Protein AF-A0A223HWJ2-F1 (afdb_monomer_lite)

Foldseek 3Di:
DDPVVVVVVVVVVVVVVVVVVVVVVVVVVVVVVVVVVCVVVVHQWDDDPPDIDGHDDPPPPPDPVVVVCVVPVVVVD

Secondary structure (DSSP, 8-state):
--HHHHHHHHHHHHHHHHHHHHHHHHHHHHHHHHHHHHHHHT-SEEEETTEEEE----------HHHHHHHTGGGG-

Organism: Thermoanaerobacterium thermosaccharolyticum (NCBI:txid1517)

pLDDT: mean 88.4, std 8.12, range [64.06, 97.69]

Radius of gyration: 23.73 Å; chains: 1; bounding box: 51×49×46 Å

Structure (mmCIF, N/CA/C/O backbone):
data_AF-A0A223HWJ2-F1
#
_entry.id   AF-A0A223HWJ2-F1
#
loop_
_atom_site.group_PDB
_atom_site.id
_atom_site.type_symbol
_atom_site.label_atom_id
_atom_site.label_alt_id
_atom_site.label_comp_id
_atom_site.label_asym_id
_atom_site.label_entity_id
_atom_site.label_seq_id
_atom_site.pdbx_PDB_ins_code
_atom_site.Cartn_x
_atom_site.Cartn_y
_atom_site.Cartn_z
_atom_site.occupancy
_atom_site.B_iso_or_equiv
_atom_site.auth_seq_id
_atom_site.auth_comp_id
_atom_site.auth_asym_id
_atom_site.auth_atom_id
_atom_site.pdbx_PDB_model_num
ATOM 1 N N . MET A 1 1 ? -26.767 16.224 12.705 1.00 64.25 1 MET A N 1
ATOM 2 C CA . MET A 1 1 ? -25.959 15.296 13.512 1.00 64.25 1 MET A CA 1
ATOM 3 C C . MET A 1 1 ? -25.738 15.898 14.881 1.00 64.25 1 MET A C 1
ATOM 5 O O . MET A 1 1 ? -25.323 17.050 14.952 1.00 64.25 1 MET A O 1
ATOM 9 N N . SER A 1 2 ? -26.051 15.163 15.942 1.00 87.81 2 SER A N 1
ATOM 10 C CA . SER A 1 2 ? -25.742 15.587 17.312 1.00 87.81 2 SER A CA 1
ATOM 11 C C . SER A 1 2 ? -24.280 15.289 17.670 1.00 87.81 2 SER A C 1
ATOM 13 O O . SER A 1 2 ? -23.620 14.475 17.021 1.00 87.81 2 SER A O 1
ATOM 15 N N . THR A 1 3 ? -23.761 15.914 18.729 1.00 90.81 3 THR A N 1
ATOM 16 C CA . THR A 1 3 ? -22.404 15.646 19.238 1.00 90.81 3 THR A CA 1
ATOM 17 C C . THR A 1 3 ? -22.199 14.165 19.579 1.00 90.81 3 THR A C 1
ATOM 19 O O . THR A 1 3 ? -21.130 13.618 19.330 1.00 90.81 3 THR A O 1
ATOM 22 N N . ASN A 1 4 ? -23.238 13.484 20.070 1.00 91.50 4 ASN A N 1
ATOM 23 C CA . ASN A 1 4 ? -23.183 12.056 20.391 1.00 91.50 4 ASN A CA 1
ATOM 24 C C . ASN A 1 4 ? -23.066 11.183 19.132 1.00 91.50 4 ASN A C 1
ATOM 26 O O . ASN A 1 4 ? -22.293 10.226 19.110 1.00 91.50 4 ASN A O 1
ATOM 30 N N . GLU A 1 5 ? -23.776 11.542 18.061 1.00 90.75 5 GLU A N 1
ATOM 31 C CA . GLU A 1 5 ? -23.662 10.866 16.762 1.00 90.75 5 GLU A CA 1
ATOM 32 C C . GLU A 1 5 ? -22.279 11.084 16.136 1.00 90.75 5 GLU A C 1
ATOM 34 O O . GLU A 1 5 ? -21.705 10.150 15.580 1.00 90.75 5 GLU A O 1
ATOM 39 N N . LEU A 1 6 ? -21.706 12.286 16.277 1.00 95.94 6 LEU A N 1
ATOM 40 C CA . LEU A 1 6 ? -20.328 12.570 15.861 1.00 95.94 6 LEU A CA 1
ATOM 41 C C . LEU A 1 6 ? -19.322 11.680 16.595 1.00 95.94 6 LEU A C 1
ATOM 43 O O . LEU A 1 6 ? -18.462 11.081 15.956 1.00 95.94 6 LEU A O 1
ATOM 47 N N . VAL A 1 7 ? -19.444 11.555 17.918 1.00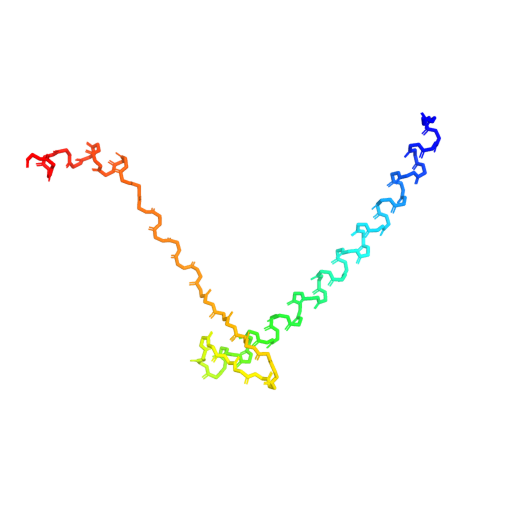 94.38 7 VAL A N 1
ATOM 48 C CA . VAL A 1 7 ? -18.550 10.703 18.718 1.00 94.38 7 VAL A CA 1
ATOM 49 C C . VAL A 1 7 ? -18.659 9.237 18.295 1.00 94.38 7 VAL A C 1
ATOM 51 O O . VAL A 1 7 ? -17.634 8.575 18.141 1.00 94.38 7 VAL A O 1
ATOM 54 N N . SER A 1 8 ? -19.874 8.735 18.055 1.00 95.06 8 SER A N 1
ATOM 55 C CA . SER A 1 8 ? -20.083 7.373 17.548 1.00 95.06 8 SER A CA 1
ATOM 56 C C . SER A 1 8 ? -19.425 7.166 16.181 1.00 95.06 8 SER A C 1
ATOM 58 O O . SER A 1 8 ? -18.690 6.196 16.007 1.00 95.06 8 SER A O 1
ATOM 60 N N . LYS A 1 9 ? -19.609 8.103 15.243 1.00 95.31 9 LYS A N 1
ATOM 61 C CA . LYS A 1 9 ? -19.026 8.018 13.896 1.00 95.31 9 LYS A CA 1
ATOM 62 C C . LYS A 1 9 ? -17.503 8.108 13.891 1.00 95.31 9 LYS A C 1
ATOM 64 O O . LYS A 1 9 ? -16.856 7.423 13.107 1.00 95.31 9 LYS A O 1
ATOM 69 N N . VAL A 1 10 ? -16.915 8.916 14.772 1.00 96.31 10 VAL A N 1
ATOM 70 C CA . VAL A 1 10 ? -15.452 9.010 14.906 1.00 96.31 10 VAL A CA 1
ATOM 71 C C . VAL A 1 10 ? -14.856 7.707 15.441 1.00 96.31 10 VAL A C 1
ATOM 73 O O . VAL A 1 10 ? -13.788 7.307 14.983 1.00 96.31 10 VAL A O 1
ATOM 76 N N . ARG A 1 11 ? -15.531 7.026 16.375 1.00 95.69 11 ARG A N 1
ATOM 77 C CA . ARG A 1 11 ? -15.082 5.716 16.879 1.00 95.69 11 ARG A CA 1
ATOM 78 C C . ARG A 1 11 ? -15.122 4.650 15.790 1.00 95.69 11 ARG A C 1
ATOM 80 O O . ARG A 1 11 ? -14.106 4.013 15.549 1.00 95.69 11 ARG A O 1
ATOM 87 N N . GLU A 1 12 ? -16.244 4.551 15.083 1.00 96.38 12 GLU A N 1
ATOM 88 C CA . GLU A 1 12 ? -16.408 3.641 13.942 1.00 96.38 12 GLU A CA 1
ATOM 89 C C . GLU A 1 12 ? -15.329 3.887 12.873 1.00 96.38 12 GLU A C 1
ATOM 91 O O . GLU A 1 12 ? -14.676 2.960 12.403 1.00 96.38 12 GLU A O 1
ATOM 96 N N . LEU A 1 13 ? -15.059 5.156 12.547 1.00 97.06 13 LEU A N 1
ATOM 97 C CA . LEU A 1 13 ? -13.999 5.522 11.608 1.00 97.06 13 LEU A CA 1
ATOM 98 C C . LEU A 1 13 ? -12.614 5.083 12.096 1.00 97.06 13 LEU A C 1
ATOM 100 O O . LEU A 1 13 ? -11.807 4.628 11.290 1.00 97.06 13 LEU A O 1
ATOM 104 N N . LYS A 1 14 ? -12.319 5.218 13.392 1.00 97.06 14 LYS A N 1
ATOM 105 C CA . LYS A 1 14 ? -11.024 4.819 13.960 1.00 97.06 14 LYS A CA 1
ATOM 106 C C . LYS A 1 14 ? -10.822 3.308 13.955 1.00 97.06 14 LYS A C 1
ATOM 108 O O . LYS A 1 14 ? -9.722 2.860 13.651 1.00 97.06 14 LYS A O 1
ATOM 113 N N . GLU A 1 15 ? -11.870 2.542 14.228 1.00 96.75 15 GLU A N 1
ATOM 114 C CA . GLU A 1 15 ? -11.839 1.081 14.124 1.00 96.75 15 GLU A CA 1
ATOM 115 C C . GLU A 1 15 ? -11.594 0.637 12.676 1.00 96.75 15 GLU A C 1
ATOM 117 O O . GLU A 1 15 ? -10.715 -0.183 12.420 1.00 96.75 15 GLU A O 1
ATOM 122 N N . LEU A 1 16 ? -12.298 1.237 11.709 1.00 97.69 16 LEU A N 1
ATOM 123 C CA . LEU A 1 16 ? -12.080 0.968 10.283 1.00 97.69 16 LEU A CA 1
ATOM 124 C C . LEU A 1 16 ? -10.673 1.359 9.821 1.00 97.69 16 LEU A C 1
ATOM 126 O O . LEU A 1 16 ? -10.085 0.657 9.003 1.00 97.69 16 LEU A O 1
ATOM 130 N N . GLN A 1 17 ? -10.120 2.456 10.347 1.00 96.00 17 GLN A N 1
ATOM 131 C CA . GLN A 1 17 ? -8.737 2.849 10.072 1.00 96.00 17 GLN A CA 1
ATOM 132 C C . GLN A 1 17 ? -7.740 1.812 10.590 1.00 96.00 17 GLN A C 1
ATOM 134 O O . GLN A 1 17 ? -6.844 1.440 9.842 1.00 96.00 17 GLN A O 1
ATOM 139 N N . ALA A 1 18 ? -7.920 1.303 11.811 1.00 96.88 18 ALA A N 1
ATOM 140 C CA . ALA A 1 18 ? -7.048 0.264 12.358 1.00 96.88 18 ALA A CA 1
ATOM 141 C C . ALA A 1 18 ? -7.089 -1.017 11.505 1.00 96.88 18 ALA A C 1
ATOM 143 O O . ALA A 1 18 ? -6.045 -1.534 11.118 1.00 96.88 18 ALA A O 1
ATOM 144 N N . MET A 1 19 ? -8.287 -1.466 11.110 1.00 96.69 19 MET A N 1
ATOM 145 C CA . MET A 1 19 ? -8.442 -2.617 10.209 1.00 96.69 19 MET A CA 1
ATOM 146 C C . MET A 1 19 ? -7.787 -2.380 8.838 1.00 96.69 19 MET A C 1
ATOM 148 O O . MET A 1 19 ? -7.181 -3.283 8.265 1.00 96.69 19 MET A O 1
ATOM 152 N N . ALA A 1 20 ? -7.897 -1.163 8.296 1.00 96.31 20 ALA A N 1
ATOM 153 C CA . ALA A 1 20 ? -7.264 -0.809 7.030 1.00 96.31 20 ALA A CA 1
ATOM 154 C C . ALA A 1 20 ? -5.732 -0.783 7.134 1.00 96.31 20 ALA A C 1
ATOM 156 O O . ALA A 1 20 ? -5.059 -1.190 6.190 1.00 96.31 20 ALA A O 1
ATOM 157 N N . GLU A 1 21 ? -5.178 -0.327 8.258 1.00 96.31 21 GLU A N 1
ATOM 158 C CA . GLU A 1 21 ? -3.734 -0.330 8.513 1.00 96.31 21 GLU A CA 1
ATOM 159 C C . GLU A 1 21 ? -3.178 -1.757 8.609 1.00 96.31 21 GLU A C 1
ATOM 161 O O . GLU A 1 21 ? -2.156 -2.049 7.986 1.00 96.31 21 GLU A O 1
ATOM 166 N N . GLU A 1 22 ? -3.872 -2.657 9.310 1.00 95.69 22 GLU A N 1
ATOM 167 C CA . GLU A 1 22 ? -3.514 -4.080 9.381 1.00 95.69 22 GLU A CA 1
ATOM 168 C C . GLU A 1 22 ? -3.534 -4.731 7.993 1.00 95.69 22 GLU A C 1
ATOM 170 O O . GLU A 1 22 ? -2.539 -5.317 7.559 1.00 95.69 22 GLU A O 1
ATOM 175 N N . LEU A 1 23 ? -4.618 -4.536 7.237 1.00 96.69 23 LEU A N 1
ATOM 176 C CA . LEU A 1 23 ? -4.728 -5.058 5.876 1.00 96.69 23 LEU A CA 1
ATOM 177 C C . LEU A 1 23 ? -3.655 -4.467 4.949 1.00 96.69 23 LEU A C 1
ATOM 179 O O . LEU A 1 23 ? -3.095 -5.170 4.108 1.00 96.69 23 LEU A O 1
ATOM 183 N N . GLN A 1 2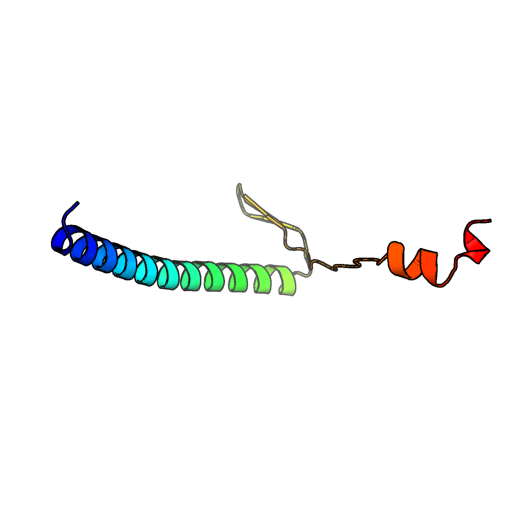4 ? -3.333 -3.181 5.101 1.00 95.44 24 GLN A N 1
ATOM 184 C CA . GLN A 1 24 ? -2.274 -2.544 4.325 1.00 95.44 24 GLN A CA 1
ATOM 185 C C . GLN A 1 24 ? -0.899 -3.137 4.654 1.00 95.44 24 GLN A C 1
ATOM 187 O O . GLN A 1 24 ? -0.077 -3.294 3.749 1.00 95.44 24 GLN A O 1
ATOM 192 N N . ALA A 1 25 ? -0.642 -3.490 5.915 1.00 96.25 25 ALA A N 1
ATOM 193 C CA . ALA A 1 25 ? 0.586 -4.169 6.310 1.00 96.25 25 ALA A CA 1
ATOM 194 C C . ALA A 1 25 ? 0.694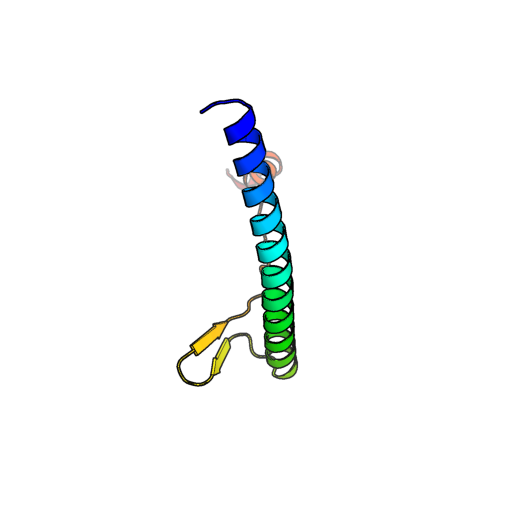 -5.562 5.667 1.00 96.25 25 ALA A C 1
ATOM 196 O O . ALA A 1 25 ? 1.751 -5.904 5.133 1.00 96.25 25 ALA A O 1
ATOM 197 N N . GLU A 1 26 ? -0.399 -6.330 5.634 1.00 95.88 26 GLU A N 1
ATOM 198 C CA . GLU A 1 26 ? -0.446 -7.625 4.943 1.00 95.88 26 GLU A CA 1
ATOM 199 C C . GLU A 1 26 ? -0.213 -7.484 3.432 1.00 95.88 26 GLU A C 1
ATOM 201 O O . GLU A 1 26 ? 0.614 -8.199 2.858 1.00 95.88 26 GLU A O 1
ATOM 206 N N . ILE A 1 27 ? -0.873 -6.514 2.789 1.00 95.44 27 ILE A N 1
ATOM 207 C CA . ILE A 1 27 ? -0.672 -6.204 1.367 1.00 95.44 27 ILE A CA 1
ATOM 208 C C . ILE A 1 27 ? 0.801 -5.891 1.092 1.00 95.44 27 ILE A C 1
ATOM 210 O O . ILE A 1 27 ? 1.378 -6.432 0.146 1.00 95.44 27 ILE A O 1
ATOM 214 N N . ASN A 1 28 ? 1.421 -5.046 1.917 1.00 95.00 28 ASN A N 1
ATOM 215 C CA . ASN A 1 28 ? 2.826 -4.678 1.762 1.00 95.00 28 ASN A CA 1
ATOM 216 C C . ASN A 1 28 ? 3.745 -5.895 1.928 1.00 95.00 28 ASN A C 1
ATOM 218 O O . ASN A 1 28 ? 4.657 -6.077 1.128 1.00 95.00 28 ASN A O 1
ATOM 222 N N . SER A 1 29 ? 3.469 -6.768 2.901 1.00 95.88 29 SER A N 1
ATOM 223 C CA . SER A 1 29 ? 4.240 -7.998 3.108 1.00 95.88 29 SER A CA 1
ATOM 224 C C . SER A 1 29 ? 4.198 -8.922 1.883 1.00 95.88 29 SER A C 1
ATOM 226 O O . SER A 1 29 ? 5.237 -9.422 1.444 1.00 95.88 29 SER A O 1
ATOM 228 N N . ILE A 1 30 ? 3.021 -9.095 1.270 1.00 95.56 30 ILE A N 1
ATOM 229 C CA . ILE A 1 30 ? 2.869 -9.877 0.033 1.00 95.56 30 ILE A CA 1
ATOM 230 C C . ILE A 1 30 ? 3.616 -9.210 -1.128 1.00 95.56 30 ILE A C 1
ATOM 232 O O . ILE A 1 30 ? 4.311 -9.885 -1.891 1.00 95.56 30 ILE A O 1
ATOM 236 N N . GLN A 1 31 ? 3.504 -7.887 -1.270 1.00 92.12 31 GLN A N 1
ATOM 237 C CA . GLN A 1 31 ? 4.227 -7.144 -2.304 1.00 92.12 31 GLN A CA 1
ATOM 238 C C . GLN A 1 31 ? 5.745 -7.280 -2.154 1.00 92.12 31 GLN A C 1
ATOM 240 O O . GLN A 1 31 ? 6.435 -7.482 -3.156 1.00 92.12 31 GLN A O 1
ATOM 245 N N . ASP A 1 32 ? 6.263 -7.226 -0.928 1.00 93.19 32 ASP A N 1
ATOM 246 C CA . ASP A 1 32 ? 7.686 -7.401 -0.644 1.00 93.19 32 ASP A CA 1
ATOM 247 C C . ASP A 1 32 ? 8.162 -8.816 -0.985 1.00 93.19 32 ASP A C 1
ATOM 249 O O . ASP A 1 32 ? 9.223 -8.967 -1.594 1.00 93.19 32 ASP A O 1
ATOM 253 N N . ALA A 1 33 ? 7.363 -9.847 -0.696 1.00 93.88 33 ALA A N 1
ATOM 254 C CA . ALA A 1 33 ? 7.665 -11.218 -1.104 1.00 93.88 33 ALA A CA 1
ATOM 255 C C . ALA A 1 33 ? 7.729 -11.362 -2.638 1.00 93.88 33 ALA A C 1
ATOM 257 O O . ALA A 1 33 ? 8.688 -11.920 -3.176 1.00 93.88 33 ALA A O 1
ATOM 258 N N . ILE A 1 34 ? 6.757 -10.796 -3.364 1.00 92.19 34 ILE A N 1
ATOM 259 C CA . ILE A 1 34 ? 6.744 -10.799 -4.839 1.00 92.19 34 ILE A CA 1
ATOM 260 C C . ILE A 1 34 ? 7.955 -10.040 -5.396 1.00 92.19 34 ILE A C 1
ATOM 262 O O . ILE A 1 34 ? 8.594 -10.477 -6.356 1.00 92.19 34 ILE A O 1
ATOM 266 N N . LYS A 1 35 ? 8.293 -8.894 -4.803 1.00 90.25 35 LYS A N 1
ATOM 267 C CA . LYS A 1 35 ? 9.442 -8.087 -5.212 1.00 90.25 35 LYS A CA 1
ATOM 268 C C . LYS A 1 35 ? 10.765 -8.801 -4.943 1.00 90.25 35 LYS A C 1
ATOM 270 O O . LYS A 1 35 ? 11.664 -8.710 -5.781 1.00 90.25 35 LYS A O 1
ATOM 275 N N . ALA A 1 36 ? 10.895 -9.507 -3.821 1.00 91.06 36 ALA A N 1
ATOM 276 C CA . ALA A 1 36 ? 12.064 -10.328 -3.519 1.00 91.06 36 ALA A CA 1
ATOM 277 C C . ALA A 1 36 ? 12.244 -11.433 -4.569 1.00 91.06 36 ALA A C 1
ATOM 279 O O . ALA A 1 36 ? 13.347 -11.599 -5.087 1.00 91.06 36 ALA A O 1
ATOM 280 N N . GLU A 1 37 ? 11.157 -12.097 -4.968 1.00 90.81 37 GLU A N 1
ATOM 281 C CA . GLU A 1 37 ? 11.176 -13.108 -6.030 1.00 90.81 37 GLU A CA 1
ATOM 282 C C . GLU A 1 37 ? 11.589 -12.515 -7.388 1.00 90.81 37 GLU A C 1
ATOM 284 O O . GLU A 1 37 ? 12.473 -13.046 -8.062 1.00 90.81 37 GLU A O 1
ATOM 289 N N . MET A 1 38 ? 11.014 -11.375 -7.790 1.00 90.69 38 MET A N 1
ATOM 290 C CA . MET A 1 38 ? 11.419 -10.695 -9.031 1.00 90.69 38 MET A CA 1
ATOM 291 C C . MET A 1 38 ? 12.881 -10.234 -8.993 1.00 90.69 38 MET A C 1
ATOM 293 O O . MET A 1 38 ? 13.584 -10.343 -9.998 1.00 90.69 38 MET A O 1
ATOM 297 N N . SER A 1 39 ? 13.360 -9.784 -7.829 1.00 88.62 39 SER A N 1
ATOM 298 C CA . SER A 1 39 ? 14.757 -9.380 -7.631 1.00 88.62 39 SER A CA 1
ATOM 299 C C . SER A 1 39 ? 15.709 -10.573 -7.717 1.00 88.62 39 SER A C 1
ATOM 301 O O . SER A 1 39 ? 16.748 -10.467 -8.362 1.00 88.62 39 SER A O 1
ATOM 303 N N . ALA A 1 40 ? 15.345 -11.719 -7.132 1.00 90.31 40 ALA A N 1
ATOM 304 C CA . ALA A 1 40 ? 16.115 -12.960 -7.220 1.00 90.31 40 ALA A CA 1
ATOM 305 C C . ALA A 1 40 ? 16.220 -13.471 -8.666 1.00 90.31 40 ALA A C 1
ATOM 307 O O . ALA A 1 40 ? 17.259 -13.989 -9.072 1.00 90.31 40 ALA A O 1
ATOM 308 N N . ARG A 1 41 ? 15.165 -13.272 -9.465 1.00 88.75 41 ARG A N 1
ATOM 309 C CA . ARG A 1 41 ? 15.147 -13.575 -10.904 1.00 88.75 41 ARG A CA 1
ATOM 310 C C . ARG A 1 41 ? 15.829 -12.510 -11.767 1.00 88.75 41 ARG A C 1
ATOM 312 O O . ARG A 1 41 ? 16.085 -12.766 -12.939 1.00 88.75 41 ARG A O 1
ATOM 319 N N . GLY A 1 42 ? 16.102 -11.325 -11.218 1.00 86.81 42 GLY A N 1
ATOM 320 C CA . GLY A 1 42 ? 16.677 -10.198 -11.952 1.00 86.81 42 GLY A CA 1
ATOM 321 C C . GLY A 1 42 ? 15.766 -9.649 -13.054 1.00 86.81 42 GLY A C 1
ATOM 322 O O . GLY A 1 42 ? 16.268 -9.170 -14.069 1.00 86.81 42 GLY A O 1
ATOM 323 N N . VAL A 1 43 ? 14.441 -9.744 -12.888 1.00 88.06 43 VAL A N 1
ATOM 324 C CA . VAL A 1 43 ? 13.460 -9.290 -13.885 1.00 88.06 43 VAL A CA 1
ATOM 325 C C . VAL A 1 43 ? 12.677 -8.077 -13.388 1.00 88.06 43 VAL A C 1
ATOM 327 O O . VAL A 1 43 ? 12.171 -8.061 -12.270 1.00 88.06 43 VAL A O 1
ATOM 330 N N . ASP A 1 44 ? 12.520 -7.075 -14.252 1.00 85.12 44 ASP A N 1
ATOM 331 C CA . ASP A 1 44 ? 11.672 -5.902 -13.978 1.00 85.12 44 ASP A CA 1
ATOM 332 C C . ASP A 1 44 ? 10.192 -6.151 -1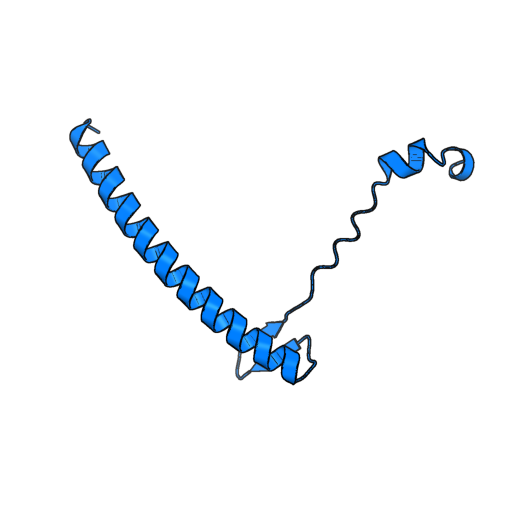4.337 1.00 85.12 44 ASP A C 1
ATOM 334 O O . ASP A 1 44 ? 9.299 -5.393 -13.943 1.00 85.12 44 ASP A O 1
ATOM 338 N N . GLU A 1 45 ? 9.924 -7.196 -15.128 1.00 88.12 45 GLU A N 1
ATOM 339 C CA . GLU A 1 45 ? 8.596 -7.599 -15.591 1.00 88.12 45 GLU A CA 1
ATOM 340 C C . GLU A 1 45 ? 8.448 -9.119 -15.526 1.00 88.12 45 GLU A C 1
ATOM 342 O O . GLU A 1 45 ? 9.302 -9.857 -16.014 1.00 88.12 45 GLU A O 1
ATOM 347 N N . MET A 1 46 ? 7.335 -9.585 -14.966 1.00 89.94 46 MET A N 1
ATOM 348 C CA . MET A 1 46 ? 6.990 -10.998 -14.882 1.00 89.94 46 MET A CA 1
ATOM 349 C C . MET A 1 46 ? 5.499 -11.175 -15.162 1.00 89.94 46 MET A C 1
ATOM 351 O O . MET A 1 46 ? 4.669 -10.437 -14.635 1.00 89.94 46 MET A O 1
ATOM 355 N N . VAL A 1 47 ? 5.150 -12.146 -16.001 1.00 89.06 47 VAL A N 1
ATOM 356 C CA . VAL A 1 47 ? 3.759 -12.571 -16.192 1.00 89.06 47 VAL A CA 1
ATOM 357 C C . VAL A 1 47 ? 3.559 -13.842 -15.382 1.00 89.06 47 VAL A C 1
ATOM 359 O O . VAL A 1 47 ? 4.300 -14.807 -15.564 1.00 89.06 47 VAL A O 1
ATOM 362 N N . VAL A 1 48 ? 2.591 -13.823 -14.471 1.00 88.44 48 VAL A N 1
ATOM 363 C CA . VAL A 1 48 ? 2.184 -14.987 -13.682 1.00 88.44 48 VAL A CA 1
ATOM 364 C C . VAL A 1 48 ? 0.703 -15.205 -13.938 1.00 88.44 48 VAL A C 1
ATOM 366 O O . VAL A 1 48 ? -0.121 -14.374 -13.557 1.00 88.44 48 VAL A O 1
ATOM 369 N N . ASP A 1 49 ? 0.388 -16.316 -14.601 1.00 91.25 49 ASP A N 1
ATOM 370 C CA . ASP A 1 49 ? -0.966 -16.644 -15.047 1.00 91.25 49 ASP A CA 1
ATOM 371 C C . ASP A 1 49 ? -1.575 -15.506 -15.897 1.00 91.25 49 ASP A C 1
ATOM 373 O O . ASP A 1 49 ? -1.014 -15.152 -16.937 1.00 91.25 49 ASP A O 1
ATOM 377 N N . VAL A 1 50 ? -2.674 -14.891 -15.454 1.00 92.88 50 VAL A N 1
ATOM 378 C CA . VAL A 1 50 ? -3.330 -13.765 -16.141 1.00 92.88 50 VAL A CA 1
ATOM 379 C C . VAL A 1 50 ? -2.799 -12.387 -15.723 1.00 92.88 50 VAL A C 1
ATOM 381 O O . VAL A 1 50 ? -3.233 -11.368 -16.264 1.00 92.88 50 VAL A O 1
ATOM 384 N N . PHE A 1 51 ? -1.861 -12.322 -14.773 1.00 90.75 51 PHE A N 1
ATOM 385 C CA . PHE A 1 51 ? -1.378 -11.067 -14.201 1.00 90.75 51 PHE A CA 1
ATOM 386 C C . PHE A 1 51 ? -0.008 -10.674 -14.741 1.00 90.75 51 PHE A C 1
ATOM 388 O O . PHE A 1 51 ? 0.952 -11.444 -14.713 1.00 90.75 51 PHE A O 1
AT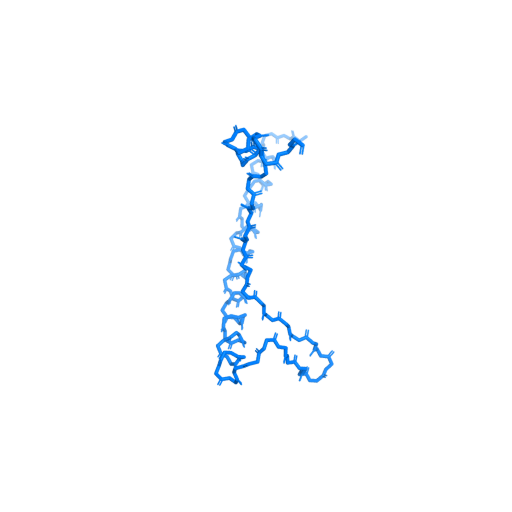OM 395 N N . LYS A 1 52 ? 0.107 -9.413 -15.168 1.00 90.06 52 LYS A N 1
ATOM 396 C CA . LYS A 1 52 ? 1.390 -8.788 -15.483 1.00 90.06 52 LYS A CA 1
ATOM 397 C C . LYS A 1 52 ? 1.879 -7.980 -14.287 1.00 90.06 52 LYS A C 1
ATOM 399 O O . LYS A 1 52 ? 1.289 -6.961 -13.937 1.00 90.06 52 LYS A O 1
ATOM 404 N N . ILE A 1 53 ? 2.993 -8.408 -13.711 1.00 89.62 53 ILE A N 1
ATOM 405 C CA . ILE A 1 53 ? 3.670 -7.746 -12.603 1.00 89.62 53 ILE A CA 1
ATOM 406 C C . ILE A 1 53 ? 4.852 -6.964 -13.177 1.00 89.62 53 ILE A C 1
ATOM 408 O O . ILE A 1 53 ? 5.649 -7.491 -13.953 1.00 89.62 53 ILE A O 1
ATOM 412 N N . ARG A 1 54 ? 4.957 -5.683 -12.821 1.00 87.00 54 ARG A N 1
ATOM 413 C CA . ARG A 1 54 ? 6.077 -4.816 -13.196 1.00 87.00 54 ARG A CA 1
ATOM 414 C C . ARG A 1 54 ? 6.546 -4.063 -11.966 1.00 87.00 54 ARG A C 1
ATOM 416 O O . ARG A 1 54 ? 5.751 -3.349 -11.360 1.00 87.00 54 ARG A O 1
ATOM 423 N N . TRP A 1 55 ? 7.835 -4.148 -11.657 1.00 84.38 55 TRP A N 1
ATOM 424 C CA . TRP A 1 55 ? 8.453 -3.315 -10.632 1.00 84.38 55 TRP A CA 1
ATOM 425 C C . TRP A 1 55 ? 9.635 -2.575 -11.230 1.00 84.38 55 TRP A C 1
ATOM 427 O O . TRP A 1 55 ? 10.539 -3.180 -11.790 1.00 84.38 55 TRP A O 1
ATOM 437 N N . LYS A 1 56 ? 9.628 -1.246 -11.124 1.00 79.50 56 LYS A N 1
ATOM 438 C CA . LYS A 1 56 ? 10.748 -0.410 -11.554 1.00 79.50 56 LYS A CA 1
ATOM 439 C C . LYS A 1 56 ? 11.177 0.467 -10.399 1.00 79.50 56 LYS A C 1
ATOM 441 O O . LYS A 1 56 ? 10.348 1.096 -9.745 1.00 79.50 56 LYS A O 1
ATOM 446 N N . VAL A 1 57 ? 12.483 0.529 -10.165 1.00 73.38 57 VAL A N 1
ATOM 447 C CA . VAL A 1 57 ? 13.048 1.524 -9.257 1.00 73.38 57 VAL A CA 1
ATOM 448 C C . VAL A 1 57 ? 12.791 2.894 -9.874 1.00 73.38 57 VAL A C 1
ATOM 450 O O . VAL A 1 57 ? 13.306 3.207 -10.949 1.00 73.38 57 VAL A O 1
ATOM 453 N N . VAL A 1 58 ? 11.975 3.710 -9.208 1.00 74.25 58 VAL A N 1
ATOM 454 C CA . VAL A 1 58 ? 11.739 5.092 -9.626 1.00 74.25 58 VAL A CA 1
ATOM 455 C C . VAL A 1 58 ? 13.024 5.878 -9.383 1.00 74.25 58 VAL A C 1
ATOM 457 O O . VAL A 1 58 ? 13.290 6.350 -8.281 1.00 74.25 58 VAL A O 1
ATOM 460 N N . LYS A 1 59 ? 13.848 6.013 -10.423 1.00 70.62 59 LYS A N 1
ATOM 461 C CA . LYS A 1 59 ? 14.953 6.971 -10.436 1.00 70.62 59 LYS A CA 1
ATOM 462 C C . LYS A 1 59 ? 14.370 8.339 -10.767 1.00 70.62 59 LYS A C 1
ATOM 464 O O . LYS A 1 59 ? 14.149 8.665 -11.928 1.00 70.62 59 LYS A O 1
ATOM 469 N N . SER A 1 60 ? 14.080 9.126 -9.738 1.00 69.69 60 SER A N 1
ATOM 470 C CA . SER A 1 60 ? 13.736 10.533 -9.930 1.00 69.69 60 SER A CA 1
ATOM 471 C C . SER A 1 60 ? 15.012 11.308 -10.258 1.00 69.69 60 SER A C 1
ATOM 473 O O . SER A 1 60 ? 15.804 11.614 -9.373 1.00 69.69 60 SER A O 1
ATOM 475 N N . SER A 1 61 ? 15.232 11.620 -11.535 1.00 72.50 61 SER A N 1
ATOM 476 C CA . SER A 1 61 ? 16.231 12.602 -11.971 1.00 72.50 61 SER A CA 1
ATOM 477 C C . SER A 1 61 ? 15.540 13.945 -12.183 1.00 72.50 61 SER A C 1
ATOM 479 O O . SER A 1 61 ? 15.464 14.455 -13.304 1.00 72.50 61 SER A O 1
ATOM 481 N N . ARG A 1 62 ? 14.931 14.483 -11.122 1.00 78.94 62 ARG A N 1
ATOM 482 C CA . ARG A 1 62 ? 14.225 15.760 -11.209 1.00 78.94 62 ARG A CA 1
ATOM 483 C C . ARG A 1 62 ? 15.257 16.869 -11.407 1.00 78.94 62 ARG A C 1
ATOM 485 O O . ARG A 1 62 ? 15.875 17.338 -10.460 1.00 78.94 62 ARG A O 1
ATOM 492 N N . PHE A 1 63 ? 15.479 17.219 -12.667 1.00 77.62 63 PHE A N 1
ATOM 493 C CA . PHE A 1 63 ? 16.406 18.259 -13.073 1.00 77.62 63 PHE A CA 1
ATOM 494 C C . PHE A 1 63 ? 15.747 19.619 -12.862 1.00 77.62 63 PHE A C 1
ATOM 496 O O . PHE A 1 63 ? 14.720 19.923 -13.473 1.00 77.62 63 PHE A O 1
ATOM 503 N N . ASP A 1 64 ? 16.321 20.425 -11.973 1.00 83.44 64 ASP A N 1
ATOM 504 C CA . ASP A 1 64 ? 15.856 21.786 -11.740 1.00 83.44 64 ASP A CA 1
ATOM 505 C C . ASP A 1 64 ? 16.316 22.691 -12.887 1.00 83.44 64 ASP A C 1
ATOM 507 O O . ASP A 1 64 ? 17.368 23.333 -12.853 1.00 83.44 64 ASP A O 1
ATOM 511 N N . THR A 1 65 ? 15.502 22.726 -13.941 1.00 83.00 65 THR A N 1
ATOM 512 C CA . THR A 1 65 ? 15.749 23.566 -15.114 1.00 83.00 65 THR A CA 1
ATOM 513 C C . THR A 1 65 ? 15.787 25.057 -14.777 1.00 83.00 65 THR A C 1
ATOM 515 O O . THR A 1 65 ? 16.394 25.815 -15.527 1.00 83.00 65 THR A O 1
ATOM 518 N N . ALA A 1 66 ? 15.140 25.501 -13.693 1.00 84.19 66 ALA A N 1
ATOM 519 C CA . ALA A 1 66 ? 15.088 26.914 -13.322 1.00 84.19 66 ALA A CA 1
ATOM 520 C C . ALA A 1 66 ? 16.391 27.349 -12.641 1.00 84.19 66 ALA A C 1
ATOM 522 O O . ALA A 1 66 ? 16.991 28.353 -13.041 1.00 84.19 66 ALA A O 1
ATOM 523 N N . ALA A 1 67 ? 16.878 26.545 -11.693 1.00 84.00 67 ALA A N 1
ATOM 524 C CA . ALA A 1 67 ? 18.200 26.729 -11.105 1.00 84.00 67 ALA A CA 1
ATOM 525 C C . ALA A 1 67 ? 19.285 26.634 -12.187 1.00 84.00 67 ALA A C 1
ATOM 527 O O . ALA A 1 67 ? 20.141 27.509 -12.289 1.00 84.00 67 ALA A O 1
ATOM 528 N N . PHE A 1 68 ? 19.192 25.640 -13.078 1.00 85.62 68 PHE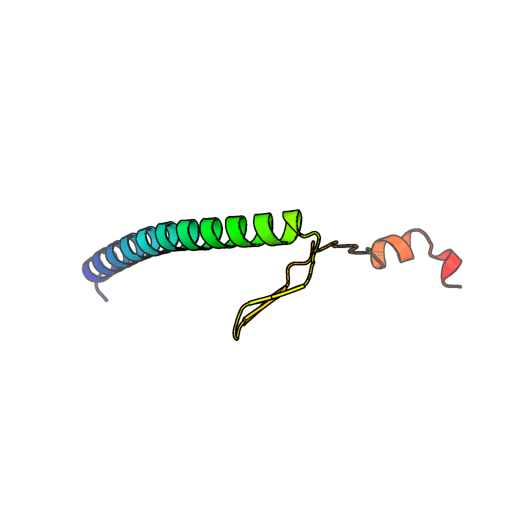 A N 1
ATOM 529 C CA . PHE A 1 68 ? 20.171 25.460 -14.147 1.00 85.62 68 PHE A CA 1
ATOM 530 C C . PHE A 1 68 ? 20.215 26.636 -15.133 1.00 85.62 68 PHE A C 1
ATOM 532 O O . PHE A 1 68 ? 21.305 27.093 -15.469 1.00 85.62 68 PHE A O 1
ATOM 539 N N . LYS A 1 69 ? 19.058 27.163 -15.560 1.00 85.88 69 LYS A N 1
ATOM 540 C CA . LYS A 1 69 ? 18.975 28.360 -16.420 1.00 85.88 69 LYS A CA 1
ATOM 541 C C . LYS A 1 69 ? 19.549 29.601 -15.751 1.00 85.88 69 LYS A C 1
ATOM 543 O O . LYS A 1 69 ? 20.200 30.396 -16.416 1.00 85.88 69 LYS A O 1
ATOM 548 N N . THR A 1 70 ? 19.325 29.751 -14.448 1.00 84.81 70 THR A N 1
ATOM 549 C CA . THR A 1 70 ? 19.882 30.866 -13.675 1.00 84.81 70 THR A CA 1
ATOM 550 C C . THR A 1 70 ? 21.407 30.780 -13.608 1.00 84.81 70 THR A C 1
ATOM 552 O O . THR A 1 70 ? 22.089 31.768 -13.857 1.00 84.81 70 THR A O 1
ATOM 555 N N . THR A 1 71 ? 21.956 29.598 -13.313 1.00 85.56 71 THR A N 1
ATOM 556 C CA . THR A 1 71 ? 23.408 29.402 -13.164 1.00 85.56 71 THR A CA 1
ATOM 557 C C . THR A 1 71 ? 24.154 29.370 -14.500 1.00 85.56 71 THR A C 1
ATOM 559 O O . THR A 1 71 ? 25.298 29.805 -14.564 1.00 85.56 71 THR A O 1
ATOM 562 N N . HIS A 1 72 ? 23.521 28.889 -15.573 1.00 84.44 72 HIS A N 1
ATOM 563 C CA . HIS A 1 72 ? 24.145 28.704 -16.888 1.00 84.44 72 HIS A CA 1
ATOM 564 C C . HIS A 1 72 ? 23.444 29.528 -17.971 1.00 84.44 72 HIS A C 1
ATOM 566 O O . HIS A 1 72 ? 23.219 29.045 -19.082 1.00 84.44 72 HIS A O 1
ATOM 572 N N . ALA A 1 73 ? 23.090 30.776 -17.656 1.00 80.50 73 ALA A N 1
ATOM 573 C CA . ALA A 1 73 ? 22.411 31.680 -18.585 1.00 80.50 73 ALA A CA 1
ATOM 574 C C . ALA A 1 73 ? 23.181 31.869 -19.908 1.00 80.50 73 ALA A C 1
ATOM 576 O O . ALA A 1 73 ? 22.576 32.084 -20.955 1.00 80.50 73 ALA A O 1
ATOM 577 N N . GLU A 1 74 ? 24.510 31.735 -19.881 1.00 81.06 74 GLU A N 1
ATOM 578 C CA . GLU A 1 74 ? 25.375 31.852 -21.060 1.00 81.06 74 GLU A CA 1
ATOM 579 C C . GLU A 1 74 ? 25.168 30.743 -22.099 1.00 81.06 74 GLU A C 1
ATOM 581 O O . GLU A 1 74 ? 25.389 30.983 -23.282 1.00 81.06 74 GLU A O 1
ATOM 586 N N . LEU A 1 75 ? 24.701 29.559 -21.686 1.00 81.69 75 LEU A N 1
ATOM 587 C CA . LEU A 1 75 ? 24.417 28.431 -22.585 1.00 81.69 75 LEU A CA 1
ATOM 588 C C . LEU A 1 75 ? 23.081 28.574 -23.334 1.00 81.69 75 LEU A C 1
ATOM 590 O O . LEU A 1 75 ? 22.769 27.742 -24.181 1.00 81.69 75 LEU A O 1
ATOM 594 N N . TYR A 1 76 ? 22.282 29.594 -23.008 1.00 71.56 76 TYR A N 1
ATOM 595 C CA . TYR A 1 76 ? 20.980 29.875 -23.626 1.00 71.56 76 TYR A CA 1
ATOM 596 C C . TYR A 1 76 ? 21.017 31.087 -24.576 1.00 71.56 76 TYR A C 1
ATOM 598 O O . TYR A 1 76 ? 19.957 31.612 -24.923 1.00 71.56 76 TYR A O 1
ATOM 606 N N . LYS A 1 77 ? 22.216 31.544 -24.962 1.00 64.06 77 LYS A N 1
ATOM 607 C CA . LYS A 1 77 ? 22.412 32.578 -25.988 1.00 64.06 77 LYS A CA 1
ATOM 608 C C . LYS A 1 77 ? 22.272 32.027 -27.401 1.00 64.06 77 LYS A C 1
ATOM 610 O O . LYS A 1 77 ? 22.749 30.898 -27.643 1.00 64.06 77 LYS A O 1
#

Sequence (77 aa):
MSTNELVSKVRELKELQAMAEELQAEINSIQDAIKAEMSARGVDEMVVDVFKIRWKVVKSSRFDTAAFKTTHAELYK